Protein AF-A0A6J5TIF2-F1 (afdb_monomer)

Solvent-accessible surface area (backbone atoms only — not comparable to full-atom values): 8604 Å² total; per-residue (Å²): 103,74,72,52,58,52,50,56,50,50,53,53,51,51,52,52,52,51,52,49,52,56,53,50,66,67,60,68,66,81,56,75,66,53,60,51,55,51,51,51,52,55,48,50,53,51,42,49,76,71,47,67,67,70,43,69,75,45,55,78,74,40,94,68,77,49,76,67,57,48,53,47,53,51,52,52,53,50,56,51,49,51,48,51,53,39,50,42,59,67,74,69,47,86,80,69,54,43,52,59,44,52,50,43,52,51,52,44,50,55,53,28,55,56,36,45,67,43,88,49,66,70,55,13,54,50,21,45,56,51,42,57,52,46,52,61,50,41,76,75,38,47,70,61,44,53,53,44,27,76,70,48,131

pLDDT: mean 70.54, std 11.18, range [38.53, 87.19]

Radius of gyration: 20.82 Å; Cα contacts (8 Å, |Δi|>4): 73; chains: 1; bounding box: 46×28×68 Å

Foldseek 3Di:
DVVVVVVVVVVVLVVVVVVVLVVVVVVDDDPPVVVVVLVVLVVVLVCVVVCVCVDPVNVVPDDDDDPVVNVLSVVLSVLVVLLVVLVCCQNVDDDDQLQRNVVSLVVNLVSLVVQCPDPDPVSNVVSVVVNVVSVVVCVVCVVSSVVSNVVRD

Nearest PDB structures (foldseek):
  5om0-assembly2_B  TM=3.757E-01  e=4.146E+00  Homo sapiens
  8hvj-assembly1_B-2  TM=3.547E-01  e=6.332E+00  Escherichia coli K-12

InterPro domains:
  IPR012337 Ribonuclease H-like superfamily [SSF53098] (58-153)
  IPR025525 hAT-like transposase, RNase-H fold [PF14372] (99-153)

Structure (mmCIF, N/CA/C/O backbone):
data_AF-A0A6J5TIF2-F1
#
_entry.id   AF-A0A6J5TIF2-F1
#
loop_
_atom_site.group_PDB
_atom_site.id
_atom_site.type_symbol
_atom_site.label_atom_id
_atom_site.label_alt_id
_atom_site.label_comp_id
_atom_site.label_asym_id
_atom_site.label_entity_id
_atom_site.label_seq_id
_atom_site.pdbx_PDB_ins_code
_atom_site.Cartn_x
_atom_site.Cartn_y
_atom_site.Cartn_z
_atom_site.occupancy
_atom_site.B_iso_or_equiv
_atom_site.auth_seq_id
_atom_site.auth_comp_id
_atom_site.auth_asym_id
_atom_site.auth_atom_id
_atom_site.pdbx_PDB_model_num
ATOM 1 N N . MET A 1 1 ? -29.568 -2.273 31.927 1.00 45.16 1 MET A N 1
ATOM 2 C CA . MET A 1 1 ? -28.294 -2.141 32.674 1.00 45.16 1 MET A CA 1
ATOM 3 C C . MET A 1 1 ? -27.068 -2.622 31.893 1.00 45.16 1 MET A C 1
ATOM 5 O O . MET A 1 1 ? -26.472 -1.777 31.248 1.00 45.16 1 MET A O 1
ATOM 9 N N . VAL A 1 2 ? -26.692 -3.915 31.847 1.00 38.53 2 VAL A N 1
ATOM 10 C CA . VAL A 1 2 ? -25.472 -4.354 31.106 1.00 38.53 2 VAL A CA 1
ATOM 11 C C . VAL A 1 2 ? -25.563 -4.041 29.603 1.00 38.53 2 VAL A C 1
ATOM 13 O O . VAL A 1 2 ? -24.626 -3.505 29.027 1.00 38.53 2 VAL A O 1
ATOM 16 N N . SER A 1 3 ? -26.730 -4.263 28.992 1.00 48.56 3 SER A N 1
ATOM 17 C CA . SER A 1 3 ? -26.996 -3.915 27.586 1.00 48.56 3 SER A CA 1
ATOM 18 C C . SER A 1 3 ? -26.892 -2.413 27.285 1.00 48.56 3 SER A C 1
ATOM 20 O O . SER A 1 3 ? -26.460 -2.049 26.199 1.00 48.56 3 SER A O 1
ATOM 22 N N . GLU A 1 4 ? -27.282 -1.538 28.216 1.00 54.69 4 GLU A N 1
ATOM 23 C CA . GLU A 1 4 ? -27.199 -0.080 28.021 1.00 54.69 4 GLU A CA 1
ATOM 24 C C . GLU A 1 4 ? -25.769 0.418 28.181 1.00 54.69 4 GLU A C 1
ATOM 26 O O . GLU A 1 4 ? -25.323 1.239 27.394 1.00 54.69 4 GLU A O 1
ATOM 31 N N . MET A 1 5 ? -25.022 -0.119 29.151 1.00 50.19 5 MET A N 1
ATOM 32 C CA . MET A 1 5 ? -23.605 0.209 29.322 1.00 50.19 5 MET A CA 1
ATOM 33 C C . MET A 1 5 ? -22.785 -0.180 28.090 1.00 50.19 5 MET A C 1
ATOM 35 O O . MET A 1 5 ? -21.896 0.560 27.679 1.00 50.19 5 MET A O 1
ATOM 39 N N . VAL A 1 6 ? -23.109 -1.326 27.485 1.00 47.12 6 VAL A N 1
ATOM 40 C CA . VAL A 1 6 ? -22.485 -1.783 26.240 1.00 47.12 6 VAL A CA 1
ATOM 41 C C . VAL A 1 6 ? -22.835 -0.841 25.085 1.00 47.12 6 VAL A C 1
ATOM 43 O O . VAL A 1 6 ? -21.930 -0.401 24.381 1.00 47.12 6 VAL A O 1
ATOM 46 N N . GLN A 1 7 ? -24.103 -0.452 24.914 1.00 49.25 7 GLN A N 1
ATOM 47 C CA . GLN A 1 7 ? -24.482 0.492 23.853 1.00 49.25 7 GLN A CA 1
ATOM 48 C C . GLN A 1 7 ? -23.885 1.894 24.037 1.00 49.25 7 GLN A C 1
ATOM 50 O O . GLN A 1 7 ? -23.443 2.498 23.062 1.00 49.25 7 GLN A O 1
ATOM 55 N N . ASP A 1 8 ? -23.797 2.387 25.271 1.00 61.50 8 ASP A N 1
ATOM 56 C CA . ASP A 1 8 ? -23.182 3.682 25.580 1.00 61.50 8 ASP A CA 1
ATOM 57 C C . ASP A 1 8 ? -21.666 3.670 25.301 1.00 61.50 8 ASP A C 1
ATOM 59 O O . ASP A 1 8 ? -21.095 4.647 24.809 1.00 61.50 8 ASP A O 1
ATOM 63 N N . ALA A 1 9 ? -21.004 2.532 25.544 1.00 55.34 9 ALA A N 1
ATOM 64 C CA . ALA A 1 9 ? -19.610 2.319 25.162 1.00 55.34 9 ALA A CA 1
ATOM 65 C C . ALA A 1 9 ? -19.430 2.293 23.634 1.00 55.34 9 ALA A C 1
ATOM 67 O O . ALA A 1 9 ? -18.541 2.971 23.118 1.00 55.34 9 ALA A O 1
ATOM 68 N N . PHE A 1 10 ? -20.302 1.590 22.901 1.00 56.03 10 PHE A N 1
ATOM 69 C CA . PHE A 1 10 ? -20.288 1.587 21.433 1.00 56.03 10 PHE A CA 1
ATOM 70 C C . PHE A 1 10 ? -20.490 2.985 20.843 1.00 56.03 10 PHE A C 1
ATOM 72 O O . PHE A 1 10 ? -19.768 3.367 19.925 1.00 56.03 10 PHE A O 1
ATOM 79 N N . GLY A 1 11 ? -21.411 3.779 21.397 1.00 63.41 11 GLY A N 1
ATOM 80 C CA . GLY A 1 11 ? -21.631 5.159 20.959 1.00 63.41 11 GLY A CA 1
ATOM 81 C C . GLY A 1 11 ? -20.372 6.021 21.085 1.00 63.41 11 GLY A C 1
ATOM 82 O O . GLY A 1 11 ? -20.016 6.743 20.156 1.00 63.41 11 GLY A O 1
ATOM 83 N N . LYS A 1 12 ? -19.638 5.888 22.197 1.00 65.25 12 LYS A N 1
ATOM 84 C CA . LYS A 1 12 ? -18.369 6.605 22.418 1.00 65.25 12 LYS A CA 1
ATOM 85 C C . LYS A 1 12 ? -17.270 6.152 21.458 1.00 65.25 12 LYS A C 1
ATOM 87 O O . LYS A 1 12 ? -16.514 6.990 20.974 1.00 65.25 12 LYS A O 1
ATOM 92 N N . ILE A 1 13 ? -17.202 4.855 21.156 1.00 62.62 13 ILE A N 1
ATOM 93 C CA . ILE A 1 13 ? -16.264 4.303 20.168 1.00 62.62 13 ILE A CA 1
ATOM 94 C C . ILE A 1 13 ? -16.553 4.882 18.778 1.00 62.62 13 ILE A C 1
ATOM 96 O O . ILE A 1 13 ? -15.640 5.384 18.125 1.00 62.62 13 ILE A O 1
ATOM 100 N N . ILE A 1 14 ? -17.819 4.891 18.354 1.00 66.12 14 ILE A N 1
ATOM 101 C CA . ILE A 1 14 ? -18.243 5.454 17.064 1.00 66.12 14 ILE A CA 1
ATOM 102 C C . ILE A 1 14 ? -17.918 6.953 16.980 1.00 66.12 14 ILE A C 1
ATOM 104 O O . ILE A 1 14 ? -17.436 7.423 15.952 1.00 66.12 14 ILE A O 1
ATOM 108 N N . ASP A 1 15 ? -18.124 7.707 18.060 1.00 69.69 15 ASP A N 1
ATOM 109 C CA . ASP A 1 15 ? -17.819 9.141 18.098 1.00 69.69 15 ASP A CA 1
ATOM 110 C C . ASP A 1 15 ? -16.309 9.425 17.967 1.00 69.69 15 ASP A C 1
ATOM 112 O O . ASP A 1 15 ? -15.899 10.360 17.276 1.00 69.69 15 ASP A O 1
ATOM 116 N N . ILE A 1 16 ? -15.459 8.578 18.563 1.00 66.38 16 ILE A N 1
ATOM 117 C CA . ILE A 1 16 ? -13.997 8.642 18.401 1.00 66.38 16 ILE A CA 1
ATOM 118 C C . ILE A 1 16 ? -13.594 8.309 16.959 1.00 66.38 16 ILE A C 1
ATOM 120 O O . ILE A 1 16 ? -12.796 9.046 16.374 1.00 66.38 16 ILE A O 1
ATOM 124 N N . ILE A 1 17 ? -14.175 7.258 16.367 1.00 59.91 17 ILE A N 1
ATOM 125 C CA . ILE A 1 17 ? -13.944 6.889 14.960 1.00 59.91 17 ILE A CA 1
ATOM 126 C C . ILE A 1 17 ? -14.300 8.067 14.043 1.00 59.91 17 ILE A C 1
ATOM 128 O O . ILE A 1 17 ? -13.495 8.453 13.198 1.00 59.91 17 ILE A O 1
ATOM 132 N N . ASN A 1 18 ? -15.455 8.704 14.255 1.00 65.56 18 ASN A N 1
ATOM 133 C CA . ASN A 1 18 ? -15.904 9.847 13.457 1.00 65.56 18 ASN A CA 1
ATOM 134 C C . ASN A 1 18 ? -14.988 11.071 13.604 1.00 65.56 18 ASN A C 1
ATOM 136 O O . ASN A 1 18 ? -14.672 11.731 12.612 1.00 65.56 18 ASN A O 1
ATOM 140 N N . LYS A 1 19 ? -14.517 11.372 14.820 1.00 66.88 19 LYS A N 1
ATOM 141 C CA . LYS A 1 19 ? -13.558 12.465 15.063 1.00 66.88 19 LYS A CA 1
ATOM 142 C C . LYS A 1 19 ? -12.237 12.228 14.344 1.00 66.88 19 LYS A C 1
ATOM 144 O O . LYS A 1 19 ? -11.684 13.154 13.754 1.00 66.88 19 LYS A O 1
ATOM 149 N N . VAL A 1 20 ? -11.746 10.993 14.351 1.00 54.62 20 VAL A N 1
ATOM 150 C CA . VAL A 1 20 ? -10.500 10.639 13.668 1.00 54.62 20 VAL A CA 1
ATOM 151 C C . VAL A 1 20 ? -10.661 10.596 12.156 1.00 54.62 20 VAL A C 1
ATOM 153 O O . VAL A 1 20 ? -9.769 11.069 11.458 1.00 54.62 20 VAL A O 1
ATOM 156 N N . HIS A 1 21 ? -11.819 10.179 11.648 1.00 56.47 21 HIS A N 1
ATOM 157 C CA . HIS A 1 21 ? -12.168 10.327 10.236 1.00 56.47 21 HIS A CA 1
ATOM 158 C C . HIS A 1 21 ? -12.215 11.812 9.807 1.00 56.47 21 HIS A C 1
ATOM 160 O O . HIS A 1 21 ? -11.723 12.192 8.745 1.00 56.47 21 HIS A O 1
ATOM 166 N N . GLY A 1 22 ? -12.718 12.701 10.673 1.00 55.28 22 GLY A N 1
ATOM 167 C CA . GLY A 1 22 ? -12.654 14.153 10.464 1.00 55.28 22 GLY A CA 1
ATOM 168 C C . GLY A 1 22 ? -11.219 14.698 10.425 1.00 55.28 22 GLY A C 1
ATOM 169 O O . GLY A 1 22 ? -10.894 15.549 9.595 1.00 55.28 22 GLY A O 1
ATOM 170 N N . LEU A 1 23 ? -10.321 14.171 11.261 1.00 47.47 23 LEU A N 1
ATOM 171 C CA . LEU A 1 23 ? -8.903 14.548 11.261 1.00 47.47 23 LEU A CA 1
ATOM 172 C C . LEU A 1 23 ? -8.142 13.983 10.051 1.00 47.47 23 LEU A C 1
ATOM 174 O O . LEU A 1 23 ? -7.306 14.688 9.486 1.00 47.47 23 LEU A O 1
ATOM 178 N N . SER A 1 24 ? -8.456 12.766 9.597 1.00 45.84 24 SER A N 1
ATOM 179 C CA . SER A 1 24 ? -7.870 12.194 8.378 1.00 45.84 24 SER A CA 1
ATOM 180 C C . SER A 1 24 ? -8.338 12.930 7.123 1.00 45.84 24 SER A C 1
ATOM 182 O O . SER A 1 24 ? -7.534 13.142 6.224 1.00 45.84 24 SER A O 1
ATOM 184 N N . SER A 1 25 ? -9.572 13.446 7.093 1.00 44.28 25 SER A N 1
ATOM 185 C CA . SER A 1 25 ? -10.039 14.330 6.010 1.00 44.28 25 SER A CA 1
ATOM 186 C C . SER A 1 25 ? -9.256 15.655 5.919 1.00 44.28 25 SER A C 1
ATOM 188 O O . SER A 1 25 ? -9.194 16.285 4.862 1.00 44.28 25 SER A O 1
ATOM 190 N N . SER A 1 26 ? -8.604 16.063 7.017 1.00 39.59 26 SER A N 1
ATOM 191 C CA . SER A 1 26 ? -7.698 17.220 7.059 1.00 39.59 26 SER A CA 1
ATOM 192 C C . SER A 1 26 ? -6.287 16.885 6.555 1.00 39.59 26 SER A C 1
ATOM 194 O O . SER A 1 26 ? -5.540 17.791 6.175 1.00 39.59 26 SER A O 1
ATOM 196 N N . VAL A 1 27 ? -5.933 15.595 6.471 1.00 42.38 27 VAL A N 1
ATOM 197 C CA . VAL A 1 27 ? -4.770 15.091 5.727 1.00 42.38 27 VAL A CA 1
ATOM 198 C C . VA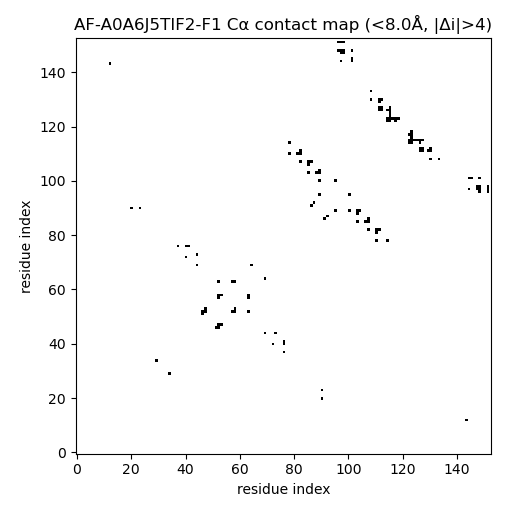L A 1 27 ? -5.159 15.051 4.249 1.00 42.38 27 VAL A C 1
ATOM 200 O O . VAL A 1 27 ? -5.402 14.003 3.661 1.00 42.38 27 VAL A O 1
ATOM 203 N N . LYS A 1 28 ? -5.289 16.234 3.647 1.00 46.41 28 LYS A N 1
ATOM 204 C CA . LYS A 1 28 ? -5.561 16.375 2.217 1.00 46.41 28 LYS A CA 1
ATOM 205 C C . LYS A 1 28 ? -4.538 15.567 1.418 1.00 46.41 28 LYS A C 1
ATOM 207 O O . LYS A 1 28 ? -3.349 15.851 1.531 1.00 46.41 28 LYS A O 1
ATOM 212 N N . SER A 1 29 ? -5.075 14.590 0.679 1.00 50.50 29 SER A N 1
ATOM 213 C CA . SER A 1 29 ? -4.631 13.930 -0.559 1.00 50.50 29 SER A CA 1
ATOM 214 C C . SER A 1 29 ? -3.133 13.868 -0.841 1.00 50.50 29 SER A C 1
ATOM 216 O O . SER A 1 29 ? -2.432 14.878 -0.756 1.00 50.50 29 SER A O 1
ATOM 218 N N . LEU A 1 30 ? -2.677 12.712 -1.338 1.00 50.12 30 LEU A N 1
ATOM 219 C CA . LEU A 1 30 ? -1.353 12.576 -1.942 1.00 50.12 30 LEU A CA 1
ATOM 220 C C . LEU A 1 30 ? -1.016 13.806 -2.799 1.00 50.12 30 LEU A C 1
ATOM 222 O O . LEU A 1 30 ? -1.903 14.334 -3.480 1.00 50.12 30 LEU A O 1
ATOM 226 N N . PRO A 1 31 ? 0.228 14.306 -2.732 1.00 55.84 31 PRO A N 1
ATOM 227 C CA . PRO A 1 31 ? 0.565 15.581 -3.343 1.00 55.84 31 PRO A CA 1
ATOM 228 C C . PRO A 1 31 ? 0.126 15.625 -4.811 1.00 55.84 31 PRO A C 1
ATOM 230 O O . PRO A 1 31 ? 0.317 14.655 -5.529 1.00 55.84 31 PRO A O 1
ATOM 233 N N . SER A 1 32 ? -0.438 16.730 -5.302 1.00 53.69 32 SER A N 1
ATOM 234 C CA . SER A 1 32 ? -0.968 16.797 -6.680 1.00 53.69 32 SER A CA 1
ATOM 235 C C . SER A 1 32 ? 0.051 16.394 -7.759 1.00 53.69 32 SER A C 1
ATOM 237 O O . SER A 1 32 ? -0.324 15.877 -8.812 1.00 53.69 32 SER A O 1
ATOM 239 N N . TRP A 1 33 ? 1.343 16.579 -7.486 1.00 55.19 33 TRP A N 1
ATOM 240 C CA . TRP A 1 33 ? 2.452 16.176 -8.349 1.00 55.19 33 TRP A CA 1
ATOM 241 C C . TRP A 1 33 ? 2.693 14.650 -8.391 1.00 55.19 33 TRP A C 1
ATOM 243 O O . TRP A 1 33 ? 3.241 14.154 -9.371 1.00 55.19 33 TRP A O 1
ATOM 253 N N . TRP A 1 34 ? 2.240 13.896 -7.384 1.00 61.66 34 TRP A N 1
ATOM 254 C CA . TRP A 1 34 ? 2.236 12.426 -7.341 1.00 61.66 34 TRP A CA 1
ATOM 255 C C . TRP A 1 34 ? 1.283 11.839 -8.384 1.00 61.66 34 TRP A C 1
ATOM 257 O O . TRP A 1 34 ? 1.680 10.991 -9.181 1.00 61.66 34 TRP A O 1
ATOM 267 N N . ASN A 1 35 ? 0.055 12.364 -8.442 1.00 63.69 35 ASN A N 1
ATOM 268 C CA . ASN A 1 35 ? -0.951 11.922 -9.410 1.00 63.69 35 ASN A CA 1
ATOM 269 C C . ASN A 1 35 ? -0.486 12.158 -10.851 1.00 63.69 35 ASN A C 1
ATOM 271 O O . ASN A 1 35 ? -0.694 11.299 -11.700 1.00 63.69 35 ASN A O 1
ATOM 275 N N . HIS A 1 36 ? 0.195 13.280 -11.113 1.00 62.03 36 HIS A N 1
ATOM 276 C CA . HIS A 1 36 ? 0.764 13.566 -12.432 1.00 62.03 36 HIS A CA 1
ATOM 277 C C . HIS A 1 36 ? 1.890 12.587 -12.788 1.00 62.03 36 HIS A C 1
ATOM 279 O O . HIS A 1 36 ? 1.831 11.962 -13.840 1.00 62.03 36 HIS A O 1
ATOM 285 N N . LYS A 1 37 ? 2.868 12.370 -11.894 1.00 70.81 37 LYS A N 1
ATOM 286 C CA . LYS A 1 37 ? 3.994 11.463 -12.177 1.00 70.81 37 LYS A CA 1
ATOM 287 C C . LYS A 1 37 ? 3.557 10.016 -12.412 1.00 70.81 37 LYS A C 1
ATOM 289 O O . LYS A 1 37 ? 4.070 9.369 -13.316 1.00 70.81 37 LYS A O 1
ATOM 294 N N . ILE A 1 38 ? 2.608 9.503 -11.631 1.00 69.12 38 ILE A N 1
ATOM 295 C CA . ILE A 1 38 ? 2.087 8.142 -11.844 1.00 69.12 38 ILE A CA 1
ATOM 296 C C . ILE A 1 38 ? 1.283 8.057 -13.122 1.00 69.12 38 ILE A C 1
ATOM 298 O O . ILE A 1 38 ? 1.419 7.082 -13.852 1.00 69.12 38 ILE A O 1
ATOM 302 N N . PHE A 1 39 ? 0.461 9.067 -13.403 1.00 71.44 39 PHE A N 1
ATOM 303 C CA . PHE A 1 39 ? -0.289 9.118 -14.646 1.00 71.44 39 PHE A CA 1
ATOM 304 C C . PHE A 1 39 ? 0.651 9.084 -15.856 1.00 71.44 39 PHE A C 1
ATOM 306 O O . PHE A 1 39 ? 0.414 8.320 -16.789 1.00 71.44 39 PHE A O 1
ATOM 313 N N . ASP A 1 40 ? 1.756 9.827 -15.808 1.00 76.31 40 ASP A N 1
ATOM 314 C CA . ASP A 1 40 ? 2.771 9.832 -16.861 1.00 76.31 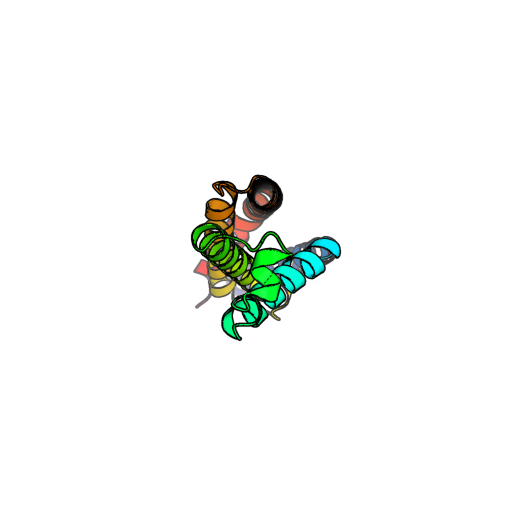40 ASP A CA 1
ATOM 315 C C . ASP A 1 40 ? 3.459 8.465 -17.006 1.00 76.31 40 ASP A C 1
ATOM 317 O O . ASP A 1 40 ? 3.587 7.959 -18.122 1.00 76.31 40 ASP A O 1
ATOM 321 N N . LEU A 1 41 ? 3.827 7.810 -15.897 1.00 78.44 41 LEU A N 1
ATOM 322 C CA . LEU A 1 41 ? 4.412 6.461 -15.923 1.00 78.44 41 LEU A CA 1
ATOM 323 C C . LEU A 1 41 ? 3.424 5.411 -16.465 1.00 78.44 41 LEU A C 1
ATOM 325 O O . LEU A 1 41 ? 3.782 4.596 -17.316 1.00 78.44 41 LEU A O 1
ATOM 329 N N . GLN A 1 42 ? 2.159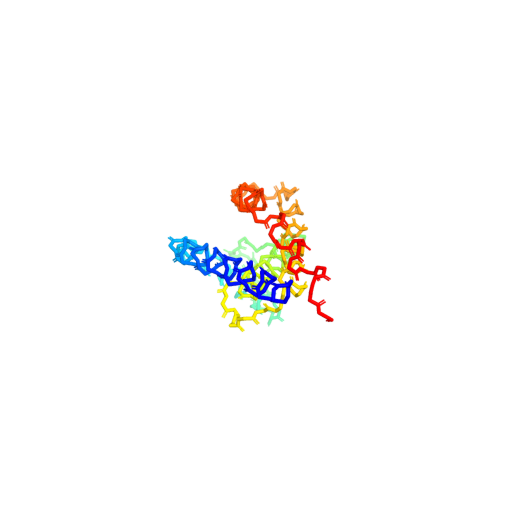 5.461 -16.041 1.00 77.12 42 GLN A N 1
ATOM 330 C CA . GLN A 1 42 ? 1.095 4.579 -16.530 1.00 77.12 42 GLN A CA 1
ATOM 331 C C . GLN A 1 42 ? 0.796 4.806 -18.017 1.00 77.12 42 GLN A C 1
ATOM 333 O O . GLN A 1 42 ? 0.557 3.845 -18.752 1.00 77.12 42 GLN A O 1
ATOM 338 N N . GLN A 1 43 ? 0.811 6.058 -18.482 1.00 78.81 43 GLN A N 1
ATOM 339 C CA . GLN A 1 43 ? 0.704 6.372 -19.906 1.00 78.81 43 GLN A CA 1
ATOM 340 C C . GLN A 1 43 ? 1.900 5.828 -20.690 1.00 78.81 43 GLN A C 1
ATOM 342 O O . GLN A 1 43 ? 1.700 5.203 -21.730 1.00 78.81 43 GLN A O 1
ATOM 347 N N . GLY A 1 44 ? 3.122 5.989 -20.173 1.00 81.56 44 GLY A N 1
ATOM 348 C CA . GLY A 1 44 ? 4.328 5.406 -20.760 1.00 81.56 44 GLY A CA 1
ATOM 349 C C . GLY A 1 44 ? 4.212 3.889 -20.930 1.00 81.56 44 GLY A C 1
ATOM 350 O O . GLY A 1 44 ? 4.445 3.372 -22.020 1.00 81.56 44 GLY A O 1
ATOM 351 N N . LEU A 1 45 ? 3.750 3.169 -19.904 1.00 81.50 45 LEU A N 1
ATOM 352 C CA . LEU A 1 45 ? 3.525 1.720 -19.983 1.00 81.50 45 LEU A CA 1
ATOM 353 C C . LEU A 1 45 ? 2.475 1.333 -21.039 1.00 81.50 45 LEU A C 1
ATOM 355 O O . LEU A 1 45 ? 2.669 0.358 -21.769 1.00 81.50 45 LEU A O 1
ATOM 359 N N . LYS A 1 46 ? 1.390 2.107 -21.179 1.00 83.38 46 LYS A N 1
ATOM 360 C CA . LYS A 1 46 ? 0.379 1.882 -22.230 1.00 83.38 46 LYS A CA 1
ATOM 361 C C . LYS A 1 46 ? 0.958 2.073 -23.631 1.00 83.38 46 LYS A C 1
ATOM 363 O O . LYS A 1 46 ? 0.747 1.221 -24.488 1.00 83.38 46 LYS A O 1
ATOM 368 N N . LEU A 1 47 ? 1.711 3.151 -23.854 1.00 82.06 47 LEU A N 1
ATOM 369 C CA . LEU A 1 47 ? 2.364 3.425 -25.140 1.00 82.06 47 LEU A CA 1
ATOM 370 C C . LEU A 1 47 ? 3.392 2.339 -25.488 1.00 82.06 47 LEU A C 1
ATOM 372 O O . LEU A 1 47 ? 3.457 1.887 -26.631 1.00 82.06 47 LEU A O 1
ATOM 376 N N . ARG A 1 48 ? 4.130 1.839 -24.488 1.00 81.25 48 ARG A N 1
ATOM 377 C CA . ARG A 1 48 ? 5.026 0.688 -24.654 1.00 81.25 48 ARG A CA 1
ATOM 378 C C . ARG A 1 48 ? 4.265 -0.551 -25.121 1.00 81.25 48 ARG A C 1
ATOM 380 O O . ARG A 1 48 ? 4.696 -1.187 -26.078 1.00 81.25 48 ARG A O 1
ATOM 387 N N . ALA A 1 49 ? 3.140 -0.879 -24.485 1.00 82.69 49 ALA A N 1
ATOM 388 C CA . ALA A 1 49 ? 2.312 -2.027 -24.863 1.00 82.69 49 ALA A CA 1
ATOM 389 C C . ALA A 1 49 ? 1.726 -1.901 -26.284 1.00 82.69 49 ALA A C 1
ATOM 391 O O . ALA A 1 49 ? 1.510 -2.910 -26.950 1.00 82.69 49 ALA A O 1
ATOM 392 N N . MET A 1 50 ? 1.513 -0.672 -26.763 1.00 83.75 50 MET A N 1
ATOM 393 C CA . MET A 1 50 ? 1.082 -0.379 -28.137 1.00 83.75 50 MET A CA 1
ATOM 394 C C . MET A 1 50 ? 2.223 -0.456 -29.168 1.00 83.75 50 MET A C 1
ATOM 396 O O . MET A 1 50 ? 1.967 -0.355 -30.365 1.00 83.75 50 MET A O 1
ATOM 400 N N . GLY A 1 51 ? 3.472 -0.664 -28.735 1.00 79.25 51 GLY A N 1
ATOM 401 C CA . GLY A 1 51 ? 4.638 -0.764 -29.617 1.00 79.25 51 GLY A CA 1
ATOM 402 C C . GLY A 1 51 ? 5.197 0.584 -30.082 1.00 79.25 51 GLY A C 1
ATOM 403 O O . GLY A 1 51 ? 6.068 0.613 -30.952 1.00 79.25 51 GLY A O 1
ATOM 404 N N . GLU A 1 52 ? 4.751 1.697 -29.490 1.00 78.06 52 GLU A N 1
ATOM 405 C CA . GLU A 1 52 ? 5.145 3.055 -29.897 1.00 78.06 52 GLU A CA 1
ATOM 406 C C . GLU A 1 52 ? 6.658 3.286 -29.767 1.00 78.06 52 GLU A C 1
ATOM 408 O O . GLU A 1 52 ? 7.254 3.997 -30.567 1.00 78.06 52 GLU A O 1
ATOM 413 N N . PHE A 1 53 ? 7.329 2.615 -28.825 1.00 74.88 53 PHE A N 1
ATOM 414 C CA . PHE A 1 53 ? 8.780 2.742 -28.621 1.00 74.88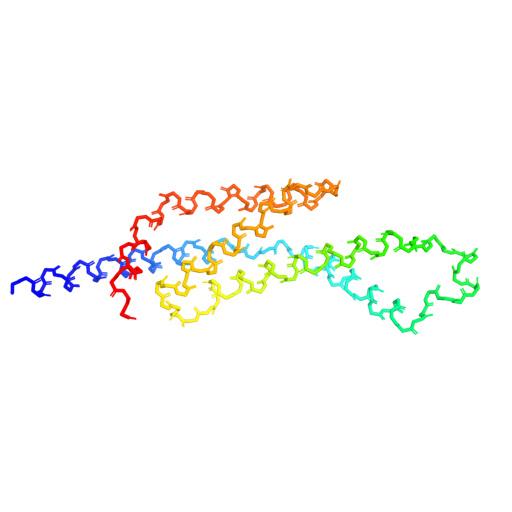 53 PHE A CA 1
ATOM 415 C C . PHE A 1 53 ? 9.625 1.744 -29.427 1.00 74.88 53 PHE A C 1
ATOM 417 O O . PHE A 1 53 ? 10.845 1.728 -29.297 1.00 74.88 53 PHE A O 1
ATOM 424 N N . SER A 1 54 ? 9.010 0.907 -30.269 1.00 69.38 54 SER A N 1
ATOM 425 C CA . SER A 1 54 ? 9.721 -0.116 -31.052 1.00 69.38 54 SER A CA 1
ATOM 426 C C . SER A 1 54 ? 10.207 0.380 -32.418 1.00 69.38 54 SER A C 1
ATOM 428 O O . SER A 1 54 ? 10.876 -0.360 -33.142 1.00 69.38 54 SER A O 1
ATOM 430 N N . SER A 1 55 ? 9.879 1.618 -32.807 1.00 72.06 55 SER A N 1
ATOM 431 C CA . SER A 1 55 ? 10.317 2.158 -34.095 1.00 72.06 55 SER A CA 1
ATOM 432 C C . SER A 1 55 ? 11.797 2.559 -34.065 1.00 72.06 55 SER A C 1
ATOM 434 O O . SER A 1 55 ? 12.275 3.214 -33.139 1.00 72.06 55 SER A O 1
ATOM 436 N N . LYS A 1 56 ? 12.525 2.220 -35.134 1.00 61.44 56 LYS A N 1
ATOM 437 C CA . LYS A 1 56 ? 13.961 2.519 -35.280 1.00 61.44 56 LYS A CA 1
ATOM 438 C C . LYS A 1 56 ? 14.273 4.019 -35.144 1.00 61.44 56 LYS A C 1
ATOM 440 O O . LYS A 1 56 ? 15.259 4.399 -34.535 1.00 61.44 56 LYS A O 1
ATOM 445 N N . LYS A 1 57 ? 13.362 4.872 -35.629 1.00 63.22 57 LYS A N 1
ATOM 446 C CA . LYS A 1 57 ? 13.441 6.338 -35.525 1.00 63.22 57 LYS A CA 1
ATOM 447 C C . LYS A 1 57 ? 13.311 6.853 -34.085 1.00 63.22 57 LYS A C 1
ATOM 449 O O . LYS A 1 57 ? 13.767 7.949 -33.806 1.00 63.22 57 LYS A O 1
ATOM 454 N N . ILE A 1 58 ? 12.670 6.120 -33.182 1.00 62.72 58 ILE A N 1
ATOM 455 C CA . ILE A 1 58 ? 12.549 6.536 -31.779 1.00 62.72 58 ILE A CA 1
ATOM 456 C C . ILE A 1 58 ? 13.788 6.107 -30.994 1.00 62.72 58 ILE A C 1
ATOM 458 O O . ILE A 1 58 ? 14.329 6.912 -30.247 1.00 62.72 58 ILE A O 1
ATOM 462 N N . ILE A 1 59 ? 14.291 4.898 -31.245 1.00 61.69 59 ILE A N 1
ATOM 463 C CA . ILE A 1 59 ? 15.503 4.364 -30.604 1.00 61.69 59 ILE A CA 1
ATOM 464 C C . ILE A 1 59 ? 16.751 5.180 -30.987 1.00 61.69 59 ILE A C 1
ATOM 466 O O . ILE A 1 59 ? 17.605 5.426 -30.145 1.00 61.69 59 ILE A O 1
ATOM 470 N N . ASP A 1 60 ? 16.845 5.644 -32.238 1.00 63.47 60 ASP A N 1
ATOM 471 C CA . ASP A 1 60 ? 18.007 6.412 -32.715 1.00 63.47 60 ASP A CA 1
ATOM 472 C C . ASP A 1 60 ? 18.049 7.866 -32.186 1.00 63.47 60 ASP A C 1
ATOM 474 O O . ASP A 1 60 ? 19.084 8.525 -32.288 1.00 63.47 60 ASP A O 1
ATOM 478 N N . PHE A 1 61 ? 16.939 8.393 -31.648 1.00 61.34 61 PHE A N 1
ATOM 479 C CA . PHE A 1 61 ? 16.805 9.807 -31.252 1.00 61.34 61 PHE A CA 1
ATOM 480 C C . PHE A 1 61 ? 16.436 10.025 -29.778 1.00 61.34 61 PHE A C 1
ATOM 482 O O . PHE A 1 61 ? 16.548 11.150 -29.287 1.00 61.34 61 PHE A O 1
ATOM 489 N N . HIS A 1 62 ? 16.002 8.983 -29.071 1.00 67.69 62 HIS A N 1
ATOM 490 C CA . HIS A 1 62 ? 15.600 9.051 -27.671 1.00 67.69 62 HIS A CA 1
ATOM 491 C C . HIS A 1 62 ? 16.253 7.935 -26.860 1.00 67.69 62 HIS A C 1
ATOM 493 O O . HIS A 1 62 ? 16.408 6.814 -27.337 1.00 67.69 62 HIS A O 1
ATOM 499 N N . ASP A 1 63 ? 16.588 8.251 -25.610 1.00 74.69 63 ASP A N 1
ATOM 500 C CA . ASP A 1 63 ? 17.047 7.271 -24.630 1.00 74.69 63 ASP A CA 1
ATOM 501 C C . ASP A 1 63 ? 15.834 6.474 -24.130 1.00 74.69 63 ASP A C 1
ATOM 503 O O . ASP A 1 63 ? 15.081 6.913 -23.256 1.00 74.69 63 ASP A O 1
ATOM 507 N N . VAL A 1 64 ? 15.546 5.364 -24.812 1.00 77.38 64 VAL A N 1
ATOM 508 C CA . VAL A 1 64 ? 14.416 4.486 -24.490 1.00 77.38 64 VAL A CA 1
ATOM 509 C C . VAL A 1 64 ? 14.821 3.584 -23.322 1.00 77.38 64 VAL A C 1
ATOM 511 O O . VAL A 1 64 ? 15.871 2.947 -23.414 1.00 77.38 64 VAL A O 1
ATOM 514 N N . PRO A 1 65 ? 13.987 3.444 -22.271 1.00 78.69 65 PRO A N 1
ATOM 515 C CA . PRO A 1 65 ? 14.312 2.562 -21.159 1.00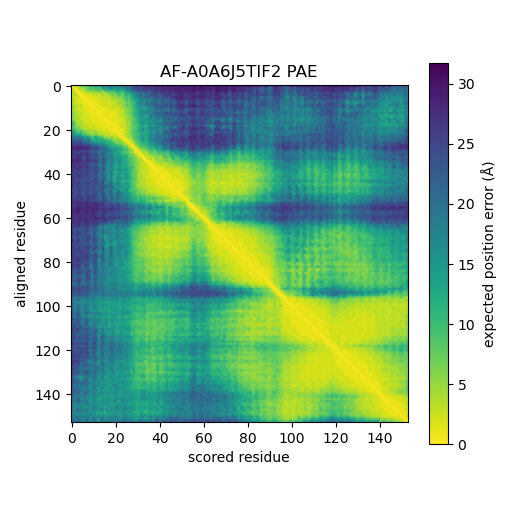 78.69 65 PRO A CA 1
ATOM 516 C C . PRO A 1 65 ? 14.559 1.121 -21.621 1.00 78.69 65 PRO A C 1
ATOM 518 O O . PRO A 1 65 ? 13.873 0.598 -22.510 1.00 78.69 65 PRO A O 1
ATOM 521 N N . SER A 1 66 ? 15.526 0.469 -20.986 1.00 81.56 66 SER A N 1
ATOM 522 C CA . SER A 1 66 ? 15.839 -0.946 -21.172 1.00 81.56 66 SER A CA 1
ATOM 523 C C . SER A 1 66 ? 14.674 -1.853 -20.741 1.00 81.56 66 SER A C 1
ATOM 525 O O . SER A 1 66 ? 13.791 -1.436 -19.981 1.00 81.56 66 SER A O 1
ATOM 527 N N . PRO A 1 67 ? 14.625 -3.115 -21.210 1.00 79.56 67 PRO A N 1
ATOM 528 C CA . PRO A 1 67 ? 13.621 -4.079 -20.762 1.00 79.56 67 PRO A CA 1
ATOM 529 C C . PRO A 1 67 ? 13.535 -4.211 -19.234 1.00 79.56 67 PRO A C 1
ATOM 531 O O . PRO A 1 67 ? 12.427 -4.288 -18.700 1.00 79.56 67 PRO A O 1
ATOM 534 N N . GLU A 1 68 ? 14.678 -4.187 -18.548 1.00 76.50 68 GLU A N 1
ATOM 535 C CA . GLU A 1 68 ? 14.800 -4.269 -17.092 1.00 76.50 68 GLU A CA 1
ATOM 536 C C . GLU A 1 68 ? 14.242 -3.018 -16.399 1.00 76.50 68 GLU A C 1
ATOM 538 O O . GLU A 1 68 ? 13.478 -3.128 -15.439 1.00 76.50 68 GLU A O 1
ATOM 543 N N . GLU A 1 69 ? 14.560 -1.822 -16.905 1.00 79.38 69 GLU A N 1
ATOM 544 C CA . GLU A 1 69 ? 14.013 -0.561 -16.382 1.00 79.38 69 GLU A CA 1
ATOM 545 C C . GLU A 1 69 ? 12.499 -0.492 -16.559 1.00 79.38 69 GLU A C 1
ATOM 547 O O . GLU A 1 69 ? 11.780 -0.095 -15.643 1.00 79.38 69 GLU A O 1
ATOM 552 N N . TRP A 1 70 ? 11.984 -0.948 -17.699 1.00 82.31 70 TRP A N 1
ATOM 553 C CA . TRP A 1 70 ? 10.545 -1.026 -17.900 1.00 82.31 70 TRP A CA 1
ATOM 554 C C . TRP A 1 70 ? 9.858 -2.015 -16.958 1.00 82.31 70 TRP A C 1
ATOM 556 O O . TRP A 1 70 ? 8.754 -1.738 -16.489 1.00 82.31 70 TRP A O 1
ATOM 566 N N . GLN A 1 71 ? 10.481 -3.166 -16.691 1.00 79.00 71 GLN A N 1
ATOM 567 C CA . GLN A 1 71 ? 9.954 -4.143 -15.738 1.00 79.00 71 GLN A CA 1
ATOM 568 C C . GLN A 1 71 ? 9.904 -3.558 -14.322 1.00 79.00 71 GLN A C 1
ATOM 570 O O . GLN A 1 71 ? 8.941 -3.790 -13.589 1.00 79.00 71 GLN A O 1
ATOM 575 N N . LYS A 1 72 ? 10.911 -2.760 -13.951 1.00 77.69 72 LYS A N 1
ATOM 576 C CA . LYS A 1 72 ? 10.913 -2.019 -12.691 1.00 77.69 72 LYS A CA 1
ATOM 577 C C . LYS A 1 72 ? 9.761 -1.009 -12.633 1.00 77.69 72 LYS A C 1
ATOM 579 O O . LYS A 1 72 ? 8.954 -1.080 -11.713 1.00 77.69 72 L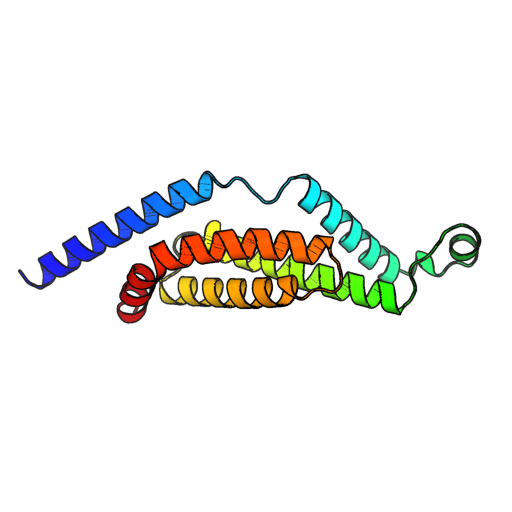YS A O 1
ATOM 584 N N . VAL A 1 73 ? 9.616 -0.153 -13.650 1.00 78.75 73 VAL A N 1
ATOM 585 C CA . VAL A 1 73 ? 8.530 0.848 -13.728 1.00 78.75 73 VAL A CA 1
ATOM 586 C C . VAL A 1 73 ? 7.145 0.200 -13.630 1.00 78.75 73 VAL A C 1
ATOM 588 O O . VAL A 1 73 ? 6.248 0.743 -12.984 1.00 78.75 73 VAL A O 1
ATOM 591 N N . GLU A 1 74 ? 6.957 -0.968 -14.245 1.00 79.38 74 GLU A N 1
ATOM 592 C CA . GLU A 1 74 ? 5.717 -1.740 -14.142 1.00 79.38 74 GLU A CA 1
ATOM 593 C C . GLU A 1 74 ? 5.458 -2.238 -12.710 1.00 79.38 74 GLU A C 1
ATOM 595 O O . GLU A 1 74 ? 4.340 -2.101 -12.202 1.00 79.38 74 GLU A O 1
ATOM 600 N N . GLY A 1 75 ? 6.487 -2.767 -12.042 1.00 75.56 75 GLY A N 1
ATOM 601 C CA . GLY A 1 75 ? 6.421 -3.171 -10.637 1.00 75.56 75 GLY A CA 1
ATOM 602 C C . GLY A 1 75 ? 6.041 -2.010 -9.718 1.00 75.56 75 GLY A C 1
ATOM 603 O O . GLY A 1 75 ? 5.094 -2.127 -8.936 1.00 75.56 75 GLY A O 1
ATOM 604 N N . ASP A 1 76 ? 6.715 -0.877 -9.881 1.00 73.19 76 ASP A N 1
ATOM 605 C CA . ASP A 1 76 ? 6.512 0.337 -9.092 1.00 73.19 76 ASP A CA 1
ATOM 606 C C . ASP A 1 76 ? 5.092 0.889 -9.281 1.00 73.19 76 ASP A C 1
ATOM 608 O O . ASP A 1 76 ? 4.371 1.128 -8.309 1.00 73.19 76 ASP A O 1
ATOM 612 N N . CYS A 1 77 ? 4.630 1.004 -10.533 1.00 76.56 77 CYS A N 1
ATOM 613 C CA . CYS A 1 77 ? 3.275 1.464 -10.848 1.00 76.56 77 CYS A CA 1
ATOM 614 C C . CYS A 1 77 ? 2.196 0.552 -10.263 1.00 76.56 77 CYS A C 1
ATOM 616 O O . CYS A 1 77 ? 1.167 1.043 -9.797 1.00 76.56 77 CYS A O 1
ATOM 618 N N . LYS A 1 78 ? 2.413 -0.768 -10.282 1.00 76.19 78 LYS A N 1
ATOM 619 C CA . LYS A 1 78 ? 1.466 -1.732 -9.717 1.00 76.19 78 LYS A CA 1
ATOM 620 C C . LYS A 1 78 ? 1.352 -1.569 -8.206 1.00 76.19 78 LYS A C 1
ATOM 622 O O . LYS A 1 78 ? 0.245 -1.477 -7.688 1.00 76.19 78 LYS A O 1
ATOM 627 N N . ILE A 1 79 ? 2.486 -1.508 -7.513 1.00 68.06 79 ILE A N 1
ATOM 628 C CA . ILE A 1 79 ? 2.522 -1.384 -6.055 1.00 68.06 79 ILE A CA 1
ATOM 629 C C . ILE A 1 79 ? 1.887 -0.049 -5.622 1.00 68.06 79 ILE A C 1
ATOM 631 O O . ILE A 1 79 ? 1.073 -0.010 -4.698 1.00 68.06 79 ILE A O 1
ATOM 635 N N . VAL A 1 80 ? 2.185 1.036 -6.339 1.00 71.50 80 VAL A N 1
ATOM 636 C CA . VAL A 1 80 ? 1.599 2.359 -6.098 1.00 71.50 80 VAL A CA 1
ATOM 637 C C . VAL A 1 80 ? 0.095 2.402 -6.380 1.00 71.50 80 VAL A C 1
ATOM 639 O O . VAL A 1 80 ? -0.651 2.999 -5.602 1.00 71.50 80 VAL A O 1
ATOM 642 N N . GLY A 1 81 ? -0.363 1.740 -7.445 1.00 73.75 81 GLY A N 1
ATOM 643 C CA . GLY A 1 81 ? -1.787 1.567 -7.730 1.00 73.75 81 GLY A CA 1
ATOM 644 C C . GLY A 1 81 ? -2.514 0.858 -6.588 1.00 73.75 81 GLY A C 1
ATOM 645 O O . GLY A 1 81 ? -3.506 1.380 -6.086 1.00 73.75 81 GLY A O 1
ATOM 646 N N . SER A 1 82 ? -1.964 -0.259 -6.100 1.00 69.69 82 SER A N 1
ATOM 647 C CA . SER A 1 82 ? -2.532 -0.992 -4.961 1.00 69.69 82 SER A CA 1
ATOM 648 C C . SER A 1 82 ? -2.598 -0.137 -3.694 1.00 69.69 82 SER A C 1
ATOM 650 O O . SER A 1 82 ? -3.611 -0.136 -3.004 1.00 69.69 82 SER A O 1
ATOM 652 N N . MET A 1 83 ? -1.569 0.663 -3.402 1.00 68.62 83 MET A N 1
ATOM 653 C CA . MET A 1 83 ? -1.602 1.583 -2.259 1.00 68.62 83 MET A CA 1
ATOM 654 C C . MET A 1 83 ? -2.731 2.615 -2.373 1.00 68.62 83 MET A C 1
ATOM 656 O O . MET A 1 83 ? -3.396 2.910 -1.376 1.00 68.62 83 MET A O 1
ATOM 660 N N . TYR A 1 84 ? -2.945 3.176 -3.567 1.00 72.38 84 TYR A N 1
ATOM 661 C CA . TYR A 1 84 ? -4.029 4.125 -3.809 1.00 72.38 84 TYR A CA 1
ATOM 662 C C . TYR A 1 84 ? -5.397 3.462 -3.629 1.00 72.38 84 TYR A C 1
ATOM 664 O O . TYR A 1 84 ? -6.233 4.004 -2.913 1.00 72.38 84 TYR A O 1
ATOM 672 N N . GLU A 1 85 ? -5.604 2.276 -4.202 1.00 69.38 85 GLU A N 1
ATOM 673 C CA . GLU A 1 85 ? -6.853 1.515 -4.077 1.00 69.38 85 GLU A CA 1
ATOM 674 C C . GLU A 1 85 ? -7.182 1.185 -2.618 1.00 69.38 85 GLU A C 1
ATOM 676 O O . GLU A 1 85 ? -8.292 1.464 -2.165 1.00 69.38 85 GLU A O 1
ATOM 681 N N . VAL A 1 86 ? -6.209 0.675 -1.857 1.00 67.38 86 VAL A N 1
ATOM 682 C CA . VAL A 1 86 ? -6.394 0.334 -0.438 1.00 67.38 86 VAL A CA 1
ATOM 683 C C . VAL A 1 86 ? -6.640 1.588 0.405 1.00 67.38 86 VAL A C 1
ATOM 685 O O . VAL A 1 86 ? -7.524 1.600 1.260 1.00 67.38 86 VAL A O 1
ATOM 688 N N . SER A 1 87 ? -5.921 2.684 0.140 1.00 66.31 87 SER A N 1
ATOM 689 C CA . SER A 1 87 ? -6.161 3.966 0.821 1.00 66.31 87 SER A CA 1
ATOM 690 C C . SER A 1 87 ? -7.564 4.497 0.526 1.00 66.31 87 SER A C 1
ATOM 692 O O . SER A 1 87 ? -8.259 4.964 1.427 1.00 66.31 87 SER A O 1
ATOM 694 N N . ASN A 1 88 ? -8.010 4.385 -0.723 1.00 66.88 88 ASN A N 1
ATOM 695 C CA . ASN A 1 88 ? -9.352 4.768 -1.129 1.00 66.88 88 ASN A CA 1
ATOM 696 C C . ASN A 1 88 ? -10.412 3.911 -0.424 1.00 66.88 88 ASN A C 1
ATOM 698 O O . ASN A 1 88 ? -11.376 4.432 0.133 1.00 66.88 88 ASN A O 1
ATOM 702 N N . ALA A 1 89 ? -10.188 2.596 -0.365 1.00 63.53 89 ALA A N 1
ATOM 703 C CA . ALA A 1 89 ? -11.052 1.660 0.341 1.00 63.53 89 ALA A CA 1
ATOM 704 C C . ALA A 1 89 ? -11.129 1.954 1.854 1.00 63.53 89 ALA A C 1
ATOM 706 O O . ALA A 1 89 ? -12.185 1.784 2.465 1.00 63.53 89 ALA A O 1
ATOM 707 N N . LEU A 1 90 ? -10.049 2.443 2.463 1.00 64.31 90 LEU A N 1
ATOM 708 C CA . LEU A 1 90 ? -10.019 2.824 3.876 1.00 64.31 90 LEU A CA 1
ATOM 709 C C . LEU A 1 90 ? -10.718 4.157 4.15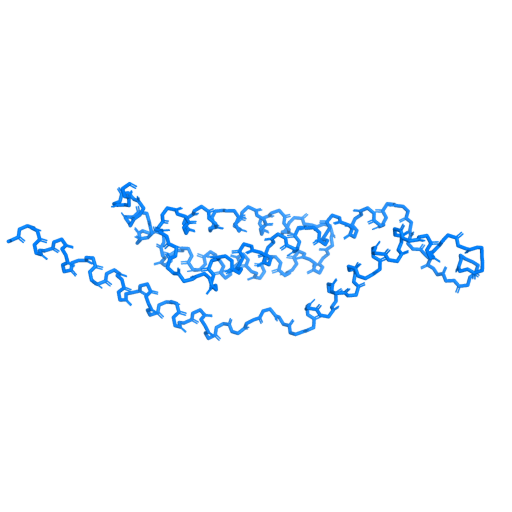6 1.00 64.31 90 LEU A C 1
ATOM 711 O O . LEU A 1 90 ? -11.450 4.273 5.138 1.00 64.31 90 LEU A O 1
ATOM 715 N N . PHE A 1 91 ? -10.467 5.179 3.340 1.00 66.94 91 PHE A N 1
ATOM 716 C CA . PHE A 1 91 ? -10.826 6.558 3.688 1.00 66.94 91 PHE A CA 1
ATOM 717 C C . PHE A 1 91 ? -12.017 7.116 2.909 1.00 66.94 91 PHE A C 1
ATOM 719 O O . PHE A 1 91 ? -12.661 8.040 3.400 1.00 66.94 91 PHE A O 1
ATOM 726 N N . GLU A 1 92 ? -12.345 6.558 1.745 1.00 63.78 92 GLU A N 1
ATOM 727 C CA . GLU A 1 92 ? -13.462 7.020 0.909 1.00 63.78 92 GLU A CA 1
ATOM 728 C C . GLU A 1 92 ? -14.668 6.064 0.925 1.00 63.78 92 GLU A C 1
ATOM 730 O O . GLU A 1 92 ? -15.772 6.449 0.526 1.00 63.78 92 GLU A O 1
ATOM 735 N N . THR A 1 93 ? -14.520 4.841 1.449 1.00 59.66 93 THR A N 1
ATOM 736 C CA . THR A 1 93 ? -15.653 3.915 1.610 1.00 59.66 93 THR A CA 1
ATOM 737 C C . THR A 1 93 ? -16.557 4.350 2.761 1.00 59.66 93 THR A C 1
ATOM 739 O O . THR A 1 93 ? -16.121 4.516 3.901 1.00 59.66 93 THR A O 1
ATOM 742 N N . LYS A 1 94 ? -17.860 4.485 2.492 1.00 56.88 94 LYS A N 1
ATOM 743 C CA . LYS A 1 94 ? -18.858 4.745 3.539 1.00 56.88 94 LYS A CA 1
ATOM 744 C C . LYS A 1 94 ? -19.063 3.496 4.398 1.00 56.88 94 LYS A C 1
ATOM 746 O O . LYS A 1 94 ? -19.633 2.519 3.929 1.00 56.88 94 LYS A O 1
ATOM 751 N N . HIS A 1 95 ? -18.668 3.588 5.666 1.00 58.38 95 HIS A N 1
ATOM 752 C CA . HIS A 1 95 ? -18.957 2.619 6.732 1.00 58.38 95 HIS A CA 1
ATOM 753 C C . HIS A 1 95 ? -18.459 1.176 6.483 1.00 58.38 95 HIS A C 1
ATOM 755 O O . 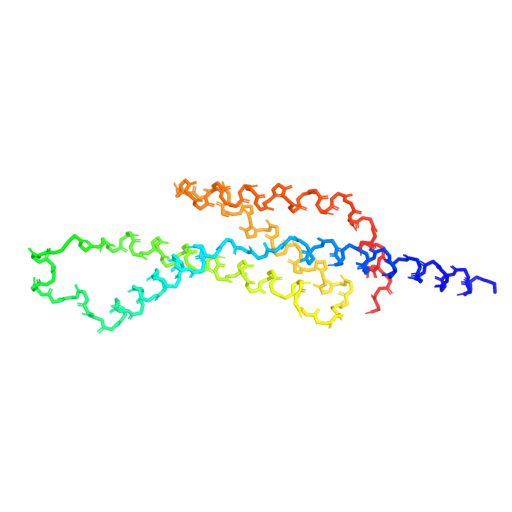HIS A 1 95 ? -19.270 0.248 6.499 1.00 58.38 95 HIS A O 1
ATOM 761 N N . PRO A 1 96 ? -17.146 0.942 6.287 1.00 65.75 96 PRO A N 1
ATOM 762 C CA . PRO A 1 96 ? -16.598 -0.414 6.358 1.00 65.75 96 PRO A CA 1
ATOM 763 C C . PRO A 1 96 ? -16.834 -1.008 7.757 1.00 65.75 96 PRO A C 1
ATOM 765 O O . PRO A 1 96 ? -16.734 -0.290 8.756 1.00 65.75 96 PRO A O 1
ATOM 768 N N . THR A 1 97 ? -17.143 -2.309 7.847 1.00 76.44 97 THR A N 1
ATOM 769 C CA . THR A 1 97 ? -17.192 -2.975 9.158 1.00 76.44 97 THR A CA 1
ATOM 770 C C . THR A 1 97 ? -15.787 -2.996 9.774 1.00 76.44 97 THR A C 1
ATOM 772 O O . THR A 1 97 ? -14.795 -2.963 9.034 1.00 76.44 97 THR A O 1
ATOM 775 N N . PRO A 1 98 ? -15.650 -3.037 11.110 1.00 77.56 98 PRO A N 1
ATOM 776 C CA . PRO A 1 98 ? -14.343 -3.039 11.762 1.00 77.56 98 PRO A CA 1
ATOM 777 C C . PRO A 1 98 ? -13.387 -4.132 11.260 1.00 77.56 98 PRO A C 1
ATOM 779 O O . PRO A 1 98 ? -12.201 -3.852 11.082 1.00 77.56 98 PRO A O 1
ATOM 782 N N . ASN A 1 99 ? -13.889 -5.337 10.957 1.00 77.19 99 ASN A N 1
ATOM 783 C CA . ASN A 1 99 ? -13.077 -6.424 10.399 1.00 77.19 99 ASN A CA 1
ATOM 784 C C . ASN A 1 99 ? -12.517 -6.081 9.012 1.00 77.19 99 ASN A C 1
ATOM 786 O O . ASN A 1 99 ? -11.325 -6.253 8.754 1.00 77.19 99 ASN A O 1
ATOM 790 N N . VAL A 1 100 ? -13.362 -5.539 8.131 1.00 79.06 100 VAL A N 1
ATOM 791 C CA . VAL A 1 100 ? -12.956 -5.094 6.789 1.00 79.06 100 VAL A CA 1
ATOM 792 C C . VAL A 1 100 ? -11.970 -3.928 6.878 1.00 79.06 100 VAL A C 1
ATOM 794 O O . VAL A 1 100 ? -11.023 -3.848 6.098 1.00 79.06 100 VAL A O 1
ATOM 797 N N . TYR A 1 101 ? -12.158 -3.029 7.842 1.00 77.06 101 TYR A N 1
ATOM 798 C CA . TYR A 1 101 ? -11.253 -1.907 8.064 1.00 77.06 101 TYR A CA 1
ATOM 799 C C . TYR A 1 101 ? -9.868 -2.367 8.541 1.00 77.06 101 TYR A C 1
ATOM 801 O O . TYR A 1 101 ? -8.855 -1.929 7.997 1.00 77.06 101 TYR A O 1
ATOM 809 N N . LEU A 1 102 ? -9.809 -3.291 9.508 1.00 79.62 102 LEU A N 1
ATOM 810 C CA . LEU A 1 102 ? -8.550 -3.885 9.969 1.00 79.62 102 LEU A CA 1
ATOM 811 C C . LEU A 1 102 ? -7.819 -4.644 8.860 1.00 79.62 102 LEU A C 1
ATOM 813 O O . LEU A 1 102 ? -6.599 -4.525 8.759 1.00 79.62 102 LEU A O 1
ATOM 817 N N . TYR A 1 103 ? -8.548 -5.390 8.027 1.00 83.12 103 TYR A N 1
ATOM 818 C CA . TYR A 1 103 ? -7.969 -6.106 6.891 1.00 83.12 103 TYR A CA 1
ATOM 819 C C . TYR A 1 103 ? -7.249 -5.150 5.931 1.00 83.12 103 TYR A C 1
ATOM 821 O O . TYR A 1 103 ? -6.061 -5.327 5.666 1.00 83.12 103 TYR A O 1
ATOM 829 N N . HIS A 1 104 ? -7.926 -4.089 5.483 1.00 77.69 104 HIS A N 1
ATOM 830 C CA . HIS A 1 104 ? -7.315 -3.114 4.577 1.00 77.69 104 HIS A CA 1
ATOM 831 C C . HIS A 1 104 ? -6.185 -2.313 5.243 1.00 77.69 104 HIS A C 1
ATOM 833 O O . HIS A 1 104 ? -5.217 -1.954 4.578 1.00 77.69 104 HIS A O 1
ATOM 839 N N . LEU A 1 105 ? -6.255 -2.042 6.554 1.00 81.69 105 LEU A N 1
ATOM 840 C CA . LEU A 1 105 ? -5.140 -1.414 7.274 1.00 81.69 105 LEU A CA 1
ATOM 841 C C . LEU A 1 105 ? -3.901 -2.308 7.281 1.00 81.69 105 LEU A C 1
ATOM 843 O O . LEU A 1 105 ? -2.790 -1.816 7.092 1.00 81.69 105 LEU A O 1
ATOM 847 N N . HIS A 1 106 ? -4.089 -3.608 7.500 1.00 84.38 106 HIS A N 1
ATOM 848 C CA . HIS A 1 106 ? -2.998 -4.570 7.457 1.00 84.38 106 HIS A CA 1
ATOM 849 C C . HIS A 1 106 ? -2.401 -4.668 6.048 1.00 84.38 106 HIS A C 1
ATOM 851 O O . HIS A 1 106 ? -1.185 -4.600 5.890 1.00 84.38 106 HIS A O 1
ATOM 857 N N . GLU A 1 107 ? -3.246 -4.748 5.019 1.00 85.00 107 GLU A N 1
ATOM 858 C CA . GLU A 1 107 ? -2.811 -4.753 3.619 1.00 85.00 107 GLU A CA 1
ATOM 859 C C . GLU A 1 107 ? -2.018 -3.482 3.266 1.00 85.00 107 GLU A C 1
ATOM 861 O O . GLU A 1 107 ? -0.933 -3.559 2.686 1.00 85.00 107 GLU A O 1
ATOM 866 N N . LEU A 1 108 ? -2.494 -2.305 3.693 1.00 82.25 108 LEU A N 1
ATOM 867 C CA . LEU A 1 108 ? -1.779 -1.042 3.505 1.00 82.25 108 LEU A CA 1
ATOM 868 C C . LEU A 1 108 ? -0.399 -1.072 4.175 1.00 82.25 108 LEU A C 1
ATOM 870 O O . LEU A 1 108 ? 0.583 -0.620 3.586 1.00 82.25 108 LEU A O 1
ATOM 874 N N . HIS A 1 109 ? -0.311 -1.612 5.391 1.00 85.69 109 HIS A N 1
ATOM 875 C CA . HIS A 1 109 ? 0.948 -1.736 6.119 1.00 85.69 109 HIS A CA 1
ATOM 876 C C . HIS A 1 109 ? 1.959 -2.632 5.389 1.00 85.69 109 HIS A C 1
ATOM 878 O O . HIS A 1 109 ? 3.130 -2.263 5.266 1.00 85.69 109 HIS A O 1
ATOM 884 N N . GLU A 1 110 ? 1.523 -3.781 4.865 1.00 87.19 110 GLU A N 1
ATOM 885 C CA . GLU A 1 110 ? 2.380 -4.678 4.081 1.00 87.19 110 GLU A CA 1
ATOM 886 C C . GLU A 1 110 ? 2.886 -4.002 2.801 1.00 87.19 110 GLU A C 1
ATOM 888 O O . GLU A 1 110 ? 4.084 -4.058 2.499 1.00 87.19 110 GLU A O 1
ATOM 893 N N . ILE A 1 111 ? 1.999 -3.306 2.081 1.00 83.56 111 ILE A N 1
ATOM 894 C CA . ILE A 1 111 ? 2.346 -2.564 0.862 1.00 83.56 111 ILE A CA 1
ATOM 895 C C . ILE A 1 111 ? 3.392 -1.481 1.164 1.00 83.56 111 ILE A C 1
ATOM 897 O O . ILE A 1 111 ? 4.418 -1.409 0.481 1.00 83.56 111 ILE A O 1
ATOM 901 N N . LEU A 1 112 ? 3.170 -0.669 2.203 1.00 81.19 112 LEU A N 1
ATOM 902 C CA . LEU A 1 112 ? 4.086 0.405 2.601 1.00 81.19 112 LEU A CA 1
ATOM 903 C C . LEU A 1 112 ? 5.442 -0.134 3.061 1.00 81.19 112 LEU A C 1
ATOM 905 O O . LEU A 1 112 ? 6.482 0.405 2.686 1.00 81.19 112 LEU A O 1
ATOM 909 N N . THR A 1 113 ? 5.445 -1.228 3.822 1.00 86.12 113 THR A N 1
ATOM 910 C CA . THR A 1 113 ? 6.681 -1.880 4.269 1.00 86.12 113 THR A CA 1
ATOM 911 C C . THR A 1 113 ? 7.489 -2.366 3.071 1.00 86.12 113 THR A C 1
ATOM 913 O O . THR A 1 113 ? 8.683 -2.085 2.980 1.00 86.12 113 THR A O 1
ATOM 916 N N . LYS A 1 114 ? 6.845 -3.010 2.091 1.00 85.44 114 LYS A N 1
ATOM 917 C CA . LYS A 1 114 ? 7.520 -3.439 0.862 1.00 85.44 114 LYS A CA 1
ATOM 918 C C . LYS A 1 114 ? 8.125 -2.254 0.104 1.00 85.44 114 LYS A C 1
ATOM 920 O O . LYS A 1 114 ? 9.305 -2.298 -0.236 1.00 85.44 114 LYS A O 1
ATOM 925 N N . MET A 1 115 ? 7.357 -1.184 -0.112 1.00 80.25 115 MET A N 1
ATOM 926 C CA . MET A 1 115 ? 7.850 0.015 -0.801 1.00 80.25 115 MET A CA 1
ATOM 927 C C . MET A 1 115 ? 8.983 0.729 -0.050 1.00 80.25 115 MET A C 1
ATOM 929 O O . MET A 1 115 ? 9.872 1.292 -0.679 1.00 80.25 115 MET A O 1
ATOM 933 N N . SER A 1 116 ? 8.999 0.700 1.286 1.00 81.19 116 SER A N 1
ATOM 934 C CA . SER A 1 116 ? 10.104 1.285 2.065 1.00 81.19 116 SER A CA 1
ATOM 935 C C . SER A 1 116 ? 11.437 0.554 1.867 1.00 81.19 116 SER A C 1
ATOM 937 O O . SER A 1 116 ? 12.493 1.066 2.221 1.00 81.19 116 SER A O 1
ATOM 939 N N . THR A 1 117 ? 11.416 -0.632 1.257 1.00 83.88 117 THR A N 1
ATOM 940 C CA . THR A 1 117 ? 12.628 -1.369 0.875 1.00 83.88 117 THR A CA 1
ATOM 941 C C . THR A 1 117 ? 12.965 -1.231 -0.608 1.00 83.88 117 THR A C 1
ATOM 943 O O . THR A 1 117 ? 13.875 -1.907 -1.088 1.00 83.88 117 THR A O 1
ATOM 946 N N . ASP A 1 118 ? 12.260 -0.359 -1.340 1.00 80.88 118 ASP A N 1
ATOM 947 C CA . ASP A 1 118 ? 12.475 -0.206 -2.773 1.00 80.88 118 ASP A CA 1
ATOM 948 C C . ASP A 1 118 ? 13.884 0.320 -3.090 1.00 80.88 118 ASP A C 1
ATOM 950 O O . ASP A 1 118 ? 14.494 1.103 -2.349 1.00 80.88 118 ASP A O 1
ATOM 954 N N . SER A 1 119 ? 14.401 -0.137 -4.227 1.00 75.81 119 SER A N 1
ATOM 955 C CA . SER A 1 119 ? 15.657 0.322 -4.814 1.00 75.81 119 SER A CA 1
ATOM 956 C C . SER A 1 119 ? 15.603 1.795 -5.229 1.00 75.81 119 SER A C 1
ATOM 958 O O . SER A 1 119 ? 16.616 2.493 -5.158 1.00 75.81 119 SER A O 1
ATOM 960 N N . ASP A 1 120 ? 14.433 2.273 -5.653 1.00 74.44 120 ASP A N 1
ATOM 961 C CA . ASP A 1 120 ? 14.186 3.662 -5.989 1.00 74.44 120 ASP A CA 1
ATOM 962 C C . ASP A 1 120 ? 14.100 4.510 -4.713 1.00 74.44 120 ASP A C 1
ATOM 964 O O . ASP A 1 120 ? 13.228 4.329 -3.859 1.00 74.44 120 ASP A O 1
ATOM 968 N N . SER A 1 121 ? 15.036 5.449 -4.567 1.00 71.25 121 SER A N 1
ATOM 969 C CA . SER A 1 121 ? 15.113 6.303 -3.381 1.00 71.25 121 SER A CA 1
ATOM 970 C C . SER A 1 121 ? 13.888 7.197 -3.219 1.00 71.25 121 SER A C 1
ATOM 972 O O . SER A 1 121 ? 13.509 7.500 -2.092 1.00 71.25 121 SER A O 1
ATOM 974 N N . PHE A 1 122 ? 13.258 7.601 -4.319 1.00 68.81 122 PHE A N 1
ATOM 975 C CA . PHE A 1 122 ? 12.084 8.452 -4.303 1.00 68.81 122 PHE A CA 1
ATOM 976 C C . PHE A 1 122 ? 10.845 7.677 -3.829 1.00 68.81 122 PHE A C 1
ATOM 978 O O . PHE A 1 122 ? 10.120 8.171 -2.962 1.00 68.81 122 PHE A O 1
ATOM 985 N N . ILE A 1 123 ? 10.642 6.448 -4.318 1.00 70.62 123 ILE A N 1
ATOM 986 C CA . ILE A 1 123 ? 9.572 5.554 -3.837 1.00 70.62 123 ILE A CA 1
ATOM 987 C C . ILE A 1 123 ? 9.770 5.239 -2.357 1.00 70.62 123 ILE A C 1
ATOM 989 O O . ILE A 1 123 ? 8.837 5.390 -1.564 1.00 70.62 123 ILE A O 1
ATOM 993 N N . ARG A 1 124 ? 10.996 4.873 -1.973 1.00 80.38 124 ARG A N 1
ATOM 994 C CA . ARG A 1 124 ? 11.335 4.549 -0.588 1.00 80.38 124 ARG A CA 1
ATOM 995 C C . ARG A 1 124 ? 11.026 5.697 0.368 1.00 80.38 124 ARG A C 1
ATOM 997 O O . ARG A 1 124 ? 10.325 5.478 1.349 1.00 80.38 124 ARG A O 1
ATOM 1004 N N . THR A 1 125 ? 11.484 6.915 0.072 1.00 72.44 125 THR A N 1
ATOM 1005 C CA . THR A 1 125 ? 11.232 8.084 0.934 1.00 72.44 125 THR A CA 1
ATOM 1006 C C . THR A 1 125 ? 9.738 8.328 1.147 1.00 72.44 125 THR A C 1
ATOM 1008 O O . THR A 1 125 ? 9.305 8.641 2.253 1.00 72.44 125 THR A O 1
ATOM 1011 N N . ILE A 1 126 ? 8.923 8.149 0.109 1.00 68.69 126 ILE A N 1
ATOM 1012 C CA . ILE A 1 126 ? 7.476 8.363 0.212 1.00 68.69 126 ILE A CA 1
ATOM 1013 C C . ILE A 1 126 ? 6.811 7.262 1.030 1.00 68.69 126 ILE A C 1
ATOM 1015 O O . ILE A 1 126 ? 5.954 7.546 1.869 1.00 68.69 126 ILE A O 1
ATOM 1019 N N . ALA A 1 127 ? 7.221 6.017 0.815 1.00 76.56 127 ALA A N 1
ATOM 1020 C CA . ALA A 1 127 ? 6.740 4.891 1.592 1.00 76.56 127 ALA A CA 1
ATOM 1021 C C . ALA A 1 127 ? 7.100 5.024 3.072 1.00 76.56 127 ALA A C 1
ATOM 1023 O O . ALA A 1 127 ? 6.240 4.809 3.918 1.00 76.56 127 ALA A O 1
ATOM 1024 N N . GLU A 1 128 ? 8.323 5.450 3.389 1.00 77.81 128 GLU A N 1
ATOM 1025 C CA . GLU A 1 128 ? 8.762 5.753 4.755 1.00 77.81 128 GLU A CA 1
ATOM 1026 C C . GLU A 1 128 ? 7.907 6.865 5.384 1.00 77.81 128 GLU A C 1
ATOM 1028 O O . GLU A 1 128 ? 7.419 6.716 6.505 1.00 77.81 128 GLU A O 1
ATOM 1033 N N . ASP A 1 129 ? 7.649 7.957 4.660 1.00 74.88 129 ASP A N 1
ATOM 1034 C CA . ASP A 1 129 ? 6.788 9.049 5.128 1.00 74.88 129 ASP A CA 1
ATOM 1035 C C . ASP A 1 129 ? 5.346 8.590 5.400 1.00 74.88 129 ASP A C 1
ATOM 1037 O O . ASP A 1 129 ? 4.728 8.996 6.393 1.00 74.88 129 ASP A O 1
ATOM 1041 N N . MET A 1 130 ? 4.788 7.751 4.525 1.00 72.88 130 MET A N 1
ATOM 1042 C CA . MET A 1 130 ? 3.443 7.197 4.690 1.00 72.88 130 MET A CA 1
ATOM 1043 C C . MET A 1 130 ? 3.390 6.155 5.809 1.00 72.88 130 MET A C 1
ATOM 1045 O O . MET A 1 130 ? 2.453 6.185 6.605 1.00 72.88 130 MET A O 1
ATOM 1049 N N . LEU A 1 131 ? 4.411 5.310 5.943 1.00 80.69 131 LEU A N 1
ATOM 1050 C CA . LEU A 1 131 ? 4.534 4.327 7.016 1.00 80.69 131 LEU A CA 1
ATOM 1051 C C . LEU A 1 131 ? 4.661 5.016 8.380 1.00 80.69 131 LEU A C 1
ATOM 1053 O O . LEU A 1 131 ? 3.982 4.639 9.329 1.00 80.69 131 LEU A O 1
ATOM 1057 N N . ASN A 1 132 ? 5.425 6.107 8.472 1.00 76.00 132 ASN A N 1
ATOM 1058 C CA . ASN A 1 132 ? 5.526 6.918 9.688 1.00 76.00 132 ASN A CA 1
ATOM 1059 C C . ASN A 1 132 ? 4.177 7.521 10.111 1.00 76.00 132 ASN A C 1
ATOM 1061 O O . ASN A 1 132 ? 3.879 7.629 11.304 1.00 76.00 132 ASN A O 1
ATOM 1065 N N . LYS A 1 133 ? 3.346 7.937 9.148 1.00 75.12 133 LYS A N 1
ATOM 1066 C CA . LYS A 1 133 ? 1.978 8.408 9.422 1.00 75.12 133 LYS A CA 1
ATOM 1067 C C . LYS A 1 133 ? 1.061 7.251 9.812 1.00 75.12 133 LYS A C 1
ATOM 1069 O O . LYS A 1 133 ? 0.267 7.409 10.737 1.00 75.12 133 LYS A O 1
ATOM 1074 N N . PHE A 1 134 ? 1.202 6.107 9.147 1.00 78.56 134 PHE A N 1
ATOM 1075 C CA . PHE A 1 134 ? 0.459 4.890 9.450 1.00 78.56 134 PHE A CA 1
ATOM 1076 C C . PHE A 1 134 ? 0.722 4.419 10.881 1.00 78.56 134 PHE A C 1
ATOM 1078 O O . PHE A 1 134 ? -0.232 4.241 11.624 1.00 78.56 134 PHE A O 1
ATOM 1085 N N . VAL A 1 135 ? 1.984 4.293 11.303 1.00 78.81 135 VAL A N 1
ATOM 1086 C CA . VAL A 1 135 ? 2.352 3.846 12.660 1.00 78.81 135 VAL A CA 1
ATOM 1087 C C . VAL A 1 135 ? 1.731 4.757 13.719 1.00 78.81 135 VAL A C 1
ATOM 1089 O O . VAL A 1 135 ? 1.095 4.278 14.651 1.00 78.81 135 VAL A O 1
ATOM 1092 N N . LYS A 1 136 ? 1.797 6.081 13.528 1.00 77.56 136 LYS A N 1
ATOM 1093 C CA . LYS A 1 136 ? 1.142 7.041 14.435 1.00 77.56 136 LYS A CA 1
ATOM 1094 C C . LYS A 1 136 ? -0.374 6.863 14.488 1.00 77.56 136 LYS A C 1
ATOM 1096 O O . LYS A 1 136 ? -0.972 7.026 15.547 1.00 77.56 136 LYS A O 1
ATOM 1101 N N . TYR A 1 137 ? -1.016 6.594 13.355 1.00 74.94 137 TYR A N 1
ATOM 1102 C CA . TYR A 1 137 ? -2.448 6.306 13.322 1.00 74.94 137 TYR A CA 1
ATOM 1103 C C . TYR A 1 137 ? -2.760 4.988 14.047 1.00 74.94 137 TYR A C 1
ATOM 1105 O O . TYR A 1 137 ? -3.646 4.950 14.900 1.00 74.94 137 TYR A O 1
ATOM 1113 N N . TRP A 1 138 ? -1.992 3.940 13.748 1.00 81.19 138 TRP A N 1
ATOM 1114 C CA . TRP A 1 138 ? -2.121 2.604 14.313 1.00 81.19 138 TRP A CA 1
ATOM 1115 C C . TRP A 1 138 ? -1.996 2.620 15.834 1.00 81.19 138 TRP A C 1
ATOM 1117 O O . TRP A 1 138 ? -2.900 2.140 16.508 1.00 81.19 138 TRP A O 1
ATOM 1127 N N . ASP A 1 139 ? -0.973 3.269 16.391 1.00 78.12 139 ASP A N 1
ATOM 1128 C CA . ASP A 1 139 ? -0.772 3.360 17.844 1.00 78.12 139 ASP A CA 1
ATOM 1129 C C . ASP A 1 139 ? -1.965 4.005 18.572 1.00 78.12 139 ASP A C 1
ATOM 1131 O O . ASP A 1 139 ? -2.292 3.634 19.699 1.00 78.12 139 ASP A O 1
ATOM 1135 N N . ASN A 1 140 ? -2.659 4.941 17.916 1.00 74.62 140 ASN A N 1
ATOM 1136 C CA . ASN A 1 140 ? -3.832 5.611 18.480 1.00 74.62 140 ASN A CA 1
ATOM 1137 C C . ASN A 1 140 ? -5.132 4.806 18.327 1.00 74.62 140 ASN A C 1
ATOM 1139 O O . ASN A 1 140 ? -6.070 5.003 19.100 1.00 74.62 140 ASN A O 1
ATOM 1143 N N . MET A 1 141 ? -5.221 3.943 17.314 1.00 75.00 141 MET A N 1
ATOM 1144 C CA . MET A 1 141 ? -6.473 3.300 16.891 1.00 75.00 141 MET A CA 1
ATOM 1145 C C . MET A 1 141 ? -6.506 1.794 17.132 1.00 75.00 141 MET A C 1
ATOM 1147 O O . MET A 1 141 ? -7.591 1.221 17.188 1.00 75.00 141 MET A O 1
ATOM 1151 N N . PHE A 1 142 ? -5.354 1.147 17.305 1.00 78.31 142 PHE A N 1
ATOM 1152 C CA . PHE A 1 142 ? -5.230 -0.309 17.310 1.00 78.31 142 PHE A CA 1
ATOM 1153 C C . PHE A 1 142 ? -6.143 -0.975 18.338 1.00 78.31 142 PHE A C 1
ATOM 1155 O O . PHE A 1 142 ? -6.904 -1.873 17.990 1.00 78.31 142 PHE A O 1
ATOM 1162 N N . LEU A 1 143 ? -6.126 -0.501 19.588 1.00 77.88 143 LEU A N 1
ATOM 1163 C CA . LEU A 1 143 ? -6.956 -1.079 20.646 1.00 77.88 143 LEU A CA 1
ATOM 1164 C C . LEU A 1 143 ? -8.456 -0.924 20.345 1.00 77.88 143 LEU A C 1
ATOM 1166 O O . LEU A 1 143 ? -9.230 -1.855 20.554 1.00 77.88 143 LEU A O 1
ATOM 1170 N N . LEU A 1 144 ? -8.857 0.241 19.832 1.00 78.75 144 LEU A N 1
ATOM 1171 C CA . LEU A 1 144 ? -10.243 0.546 19.483 1.00 78.75 144 LEU A CA 1
ATOM 1172 C C . LEU A 1 144 ? -10.738 -0.364 18.352 1.00 78.75 144 LEU A C 1
ATOM 1174 O O . LEU A 1 144 ? -11.816 -0.947 18.447 1.00 78.75 144 LEU A O 1
ATOM 1178 N N . LEU A 1 145 ? -9.925 -0.501 17.305 1.00 78.56 145 LEU A N 1
ATOM 1179 C CA . LEU A 1 145 ? -10.224 -1.321 16.140 1.00 78.56 145 LEU A CA 1
ATOM 1180 C C . LEU A 1 145 ? -10.229 -2.810 16.483 1.00 78.56 145 LEU A C 1
ATOM 1182 O O . LEU A 1 145 ? -11.126 -3.518 16.042 1.00 78.56 145 LEU A O 1
ATOM 1186 N N . ALA A 1 146 ? -9.292 -3.279 17.312 1.00 77.00 146 ALA A N 1
ATOM 1187 C CA . ALA A 1 146 ? -9.241 -4.667 17.764 1.00 77.00 146 ALA A CA 1
ATOM 1188 C C . ALA A 1 146 ? -10.492 -5.052 18.569 1.00 77.00 146 ALA A C 1
ATOM 1190 O O . ALA A 1 146 ? -11.078 -6.105 18.331 1.00 77.00 146 ALA A O 1
ATOM 1191 N N . ILE A 1 147 ? -10.941 -4.183 19.483 1.00 79.06 147 ILE A N 1
ATOM 1192 C CA . ILE A 1 147 ? -12.189 -4.398 20.229 1.00 79.06 147 ILE A CA 1
ATOM 1193 C C . ILE A 1 147 ? -13.384 -4.398 19.272 1.00 79.06 147 ILE A C 1
ATOM 1195 O O . ILE A 1 147 ? -14.219 -5.296 19.343 1.00 79.06 147 ILE A O 1
ATOM 1199 N N . ALA A 1 148 ? -13.465 -3.417 18.370 1.00 79.56 148 ALA A N 1
ATOM 1200 C CA . ALA A 1 148 ? -14.566 -3.313 17.419 1.00 79.56 148 ALA A CA 1
ATOM 1201 C C . ALA A 1 148 ? -14.640 -4.525 16.474 1.00 79.56 148 ALA A C 1
ATOM 1203 O O . ALA A 1 148 ? -15.736 -4.976 16.177 1.00 79.56 148 ALA A O 1
ATOM 1204 N N . ALA A 1 149 ? -13.498 -5.074 16.059 1.00 79.06 149 ALA A N 1
ATOM 1205 C CA . ALA A 1 149 ? -13.392 -6.259 15.210 1.00 79.06 149 ALA A CA 1
ATOM 1206 C C . ALA A 1 149 ? -13.820 -7.553 15.912 1.00 79.06 149 ALA A C 1
ATOM 1208 O O . ALA A 1 149 ? -14.575 -8.336 15.351 1.00 79.06 149 ALA A O 1
ATOM 1209 N N . VAL A 1 150 ? -13.418 -7.759 17.171 1.00 79.94 150 VAL A N 1
ATOM 1210 C CA . VAL A 1 150 ? -13.877 -8.916 17.969 1.00 79.94 150 VAL A CA 1
ATOM 1211 C C . VAL A 1 150 ? -15.393 -8.889 18.192 1.00 79.94 150 VAL A C 1
ATOM 1213 O O . VAL A 1 150 ? -16.016 -9.935 18.362 1.00 79.94 150 VAL A O 1
ATOM 1216 N N . LEU A 1 151 ? -15.978 -7.692 18.229 1.00 78.56 151 LEU A N 1
ATOM 1217 C CA . LEU A 1 151 ? -17.409 -7.481 18.429 1.00 78.56 151 LEU A CA 1
ATOM 1218 C C . LEU A 1 151 ? -18.205 -7.399 17.115 1.00 78.56 151 LEU A C 1
ATOM 1220 O O . LEU A 1 151 ? -19.431 -7.295 17.172 1.00 78.56 151 LEU A O 1
ATOM 1224 N N . ASP A 1 152 ? -17.528 -7.420 15.966 1.00 74.81 152 ASP A N 1
ATOM 1225 C CA . ASP A 1 152 ? -18.135 -7.442 14.636 1.00 74.81 152 ASP A CA 1
ATOM 1226 C C . ASP A 1 152 ? -18.511 -8.906 14.305 1.00 74.81 152 ASP A C 1
ATOM 1228 O O . ASP A 1 152 ? -17.617 -9.758 14.298 1.00 74.81 152 ASP A O 1
ATOM 1232 N N . PRO A 1 153 ? -19.814 -9.221 14.148 1.00 69.56 153 PRO A N 1
ATOM 1233 C CA . PRO A 1 153 ? -20.339 -10.590 14.089 1.00 69.56 153 PRO A CA 1
ATOM 1234 C C . PRO A 1 153 ? -19.945 -11.398 12.845 1.00 69.56 153 PRO A C 1
ATOM 1236 O O . PRO A 1 153 ? -19.644 -10.799 11.788 1.00 69.56 153 PRO A O 1
#

Sequence (153 aa):
MVSEMVQDAFGKIIDIINKVHGLSSSVKSLPSWWNHKIFDLQQGL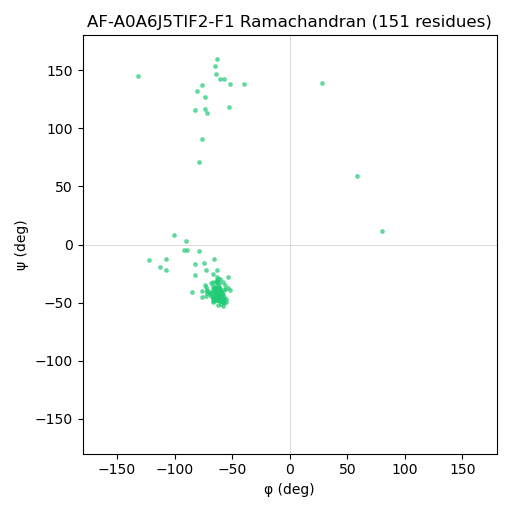KLRAMGEFSSKKIIDFHDVPSPEEWQKVEGDCKIVGSMYEVSNALFETKHPTPNVYLYHLHELHEILTKMSTDSDSFIRTIAEDMLNKFVKYWDNMFLLLAIAAVLDP

Organism: Prunus armeniaca (NCBI:txid36596)

Secondary structure (DSSP, 8-state):
-HHHHHHHHHHHHHHHHHHHHHHHHHS--S-HHHHHHHHHHHHHHHHHHTTGGGSHHHHTTS-PPPHHHHHHHHHHHHHHHHHHHHHHHHHTSS---HHHHHHHHHHHHHHHHHHHT-SSHHHHHHHHHHHHHHHHHHHHHHHHHHHHHHT--

Mean predicted aligned error: 12.54 Å